Protein AF-A0A1I3S7Q1-F1 (afdb_monomer_lite)

Radius of gyration: 28.06 Å; chains: 1; bounding box: 54×26×69 Å

pLDDT: mean 87.51, std 10.37, range [52.31, 98.31]

Foldseek 3Di:
DAEEEDEDADLVCCLVCVVVVVVVVCVVCVVVVVVVVDDQQAYEYEYEYQADDDPVSVVSQVVVQVPSPRYHYQGYYNQDDPVSVVVSCVVPDPPPDDDDPPPPPPLVVQLVVCCVQQVVLSVVVPDPVHDPVNSVVSSPDD

Secondary structure (DSSP, 8-state):
-EEEEEEESSHHHHHHHHHHHHHHHHHHHHHHHHHTT--GGGEEEEEEESSPP-HHHHHHHHHHHH--SSSEEEEEES--SHHHHHHHHGGGS--S---------HHHHHHHHHHTT-GGGTTTTT-TTS-HHHHHHHHH--

Structure (mmCIF, N/CA/C/O backbone):
data_AF-A0A1I3S7Q1-F1
#
_entry.id   AF-A0A1I3S7Q1-F1
#
loop_
_atom_site.group_PDB
_atom_site.id
_atom_site.type_symbol
_atom_site.label_atom_id
_atom_site.label_alt_id
_atom_site.label_comp_id
_atom_site.label_asym_id
_atom_site.label_entity_id
_atom_site.label_seq_id
_atom_site.pdbx_PDB_ins_code
_atom_site.Cartn_x
_atom_site.Cartn_y
_atom_site.Cartn_z
_atom_site.occupancy
_atom_site.B_iso_or_equiv
_atom_site.auth_seq_id
_atom_site.auth_comp_id
_atom_site.auth_asym_id
_atom_site.auth_atom_id
_atom_site.pdbx_PDB_model_num
ATOM 1 N N . MET A 1 1 ? 9.386 -7.456 -4.409 1.00 66.19 1 MET A N 1
ATOM 2 C CA . MET A 1 1 ? 8.637 -6.460 -3.618 1.00 66.19 1 MET A CA 1
ATOM 3 C C . MET A 1 1 ? 8.206 -7.139 -2.335 1.00 66.19 1 MET A C 1
ATOM 5 O O . MET A 1 1 ? 7.707 -8.256 -2.418 1.00 66.19 1 MET A O 1
ATOM 9 N N . LEU A 1 2 ? 8.464 -6.523 -1.185 1.00 80.19 2 LEU A N 1
ATOM 10 C CA . LEU A 1 2 ? 8.113 -7.060 0.128 1.00 80.19 2 LEU A CA 1
ATOM 11 C C . LEU A 1 2 ? 7.027 -6.177 0.750 1.00 80.19 2 LEU A C 1
ATOM 13 O O . LEU A 1 2 ? 7.067 -4.956 0.604 1.00 80.19 2 LEU A O 1
ATOM 17 N N . GLY A 1 3 ? 6.076 -6.774 1.458 1.00 87.62 3 GLY A N 1
ATOM 18 C CA . GLY A 1 3 ? 5.077 -6.006 2.181 1.00 87.62 3 GLY A CA 1
ATOM 19 C C . GLY A 1 3 ? 4.287 -6.834 3.178 1.00 87.62 3 GLY A C 1
ATOM 20 O O . GLY A 1 3 ? 4.405 -8.060 3.225 1.00 87.62 3 GLY A O 1
ATOM 21 N N . PHE A 1 4 ? 3.488 -6.135 3.972 1.00 91.38 4 PHE A N 1
ATOM 22 C CA . PHE A 1 4 ? 2.599 -6.701 4.977 1.00 91.38 4 PHE A CA 1
ATOM 23 C C . PHE A 1 4 ? 1.189 -6.167 4.750 1.00 91.38 4 PHE A C 1
ATOM 25 O O . PHE A 1 4 ? 1.025 -5.002 4.399 1.00 91.38 4 PHE A O 1
ATOM 32 N N . GLY A 1 5 ? 0.184 -7.014 4.954 1.00 93.69 5 GLY A N 1
ATOM 33 C CA . GLY A 1 5 ? -1.222 -6.632 4.891 1.00 93.69 5 GLY A CA 1
ATOM 34 C C . GLY A 1 5 ? -1.900 -6.847 6.234 1.00 93.69 5 GLY A C 1
ATOM 35 O O . GLY A 1 5 ? -1.682 -7.874 6.879 1.00 93.69 5 GLY A O 1
ATOM 36 N N . TYR A 1 6 ? -2.724 -5.887 6.635 1.00 95.88 6 TYR A N 1
ATOM 37 C CA . TYR A 1 6 ? -3.506 -5.926 7.861 1.00 95.88 6 TYR A CA 1
ATOM 38 C C . TYR A 1 6 ? -4.956 -5.611 7.544 1.00 95.88 6 TYR A C 1
ATOM 40 O O . TYR A 1 6 ? -5.249 -4.653 6.829 1.00 95.88 6 TYR A O 1
ATOM 48 N N . ILE A 1 7 ? -5.840 -6.422 8.109 1.00 96.31 7 ILE A N 1
ATOM 49 C CA . ILE A 1 7 ? -7.280 -6.233 8.027 1.00 96.31 7 ILE A CA 1
ATOM 50 C C . ILE A 1 7 ? -7.736 -5.738 9.394 1.00 96.31 7 ILE A C 1
ATOM 52 O O . ILE A 1 7 ? -7.411 -6.353 10.411 1.00 96.31 7 ILE A O 1
ATOM 56 N N . PHE A 1 8 ? -8.451 -4.622 9.404 1.00 97.62 8 PHE A N 1
ATOM 57 C CA . PHE A 1 8 ? -9.081 -4.052 10.585 1.00 97.62 8 PHE A CA 1
ATOM 58 C C . PHE A 1 8 ? -10.591 -4.244 10.500 1.00 97.62 8 PHE A C 1
ATOM 60 O O . PHE A 1 8 ? -11.165 -4.221 9.408 1.00 97.62 8 PHE A O 1
ATOM 67 N N . ASP A 1 9 ? -11.218 -4.409 11.661 1.00 96.12 9 ASP A N 1
ATOM 68 C CA . ASP A 1 9 ? -12.664 -4.612 11.761 1.00 96.12 9 ASP A CA 1
ATOM 69 C C . ASP A 1 9 ? -13.435 -3.367 11.295 1.00 96.12 9 ASP A C 1
ATOM 71 O O . ASP A 1 9 ? -14.450 -3.473 10.605 1.00 96.12 9 ASP A O 1
ATOM 75 N N . ASP A 1 10 ? -12.918 -2.180 11.621 1.00 97.44 10 ASP A N 1
ATOM 76 C CA . ASP A 1 10 ? -13.556 -0.900 11.341 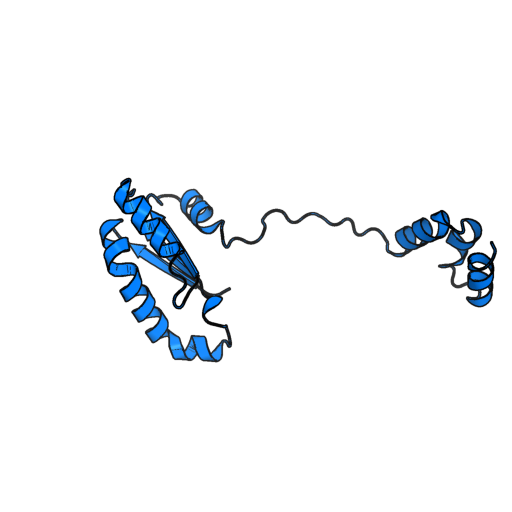1.00 97.44 10 ASP A CA 1
ATOM 77 C C . ASP A 1 10 ? -12.529 0.245 11.146 1.00 97.44 10 ASP A C 1
ATOM 79 O O . ASP A 1 10 ? -11.356 0.106 11.528 1.00 97.44 10 ASP A O 1
ATOM 83 N N . PRO A 1 11 ? -12.949 1.384 10.556 1.00 98.19 11 PRO A N 1
ATOM 84 C CA . PRO A 1 11 ? -12.067 2.518 10.289 1.00 98.19 11 PRO A CA 1
ATOM 85 C C . PRO A 1 11 ? -11.451 3.133 11.549 1.00 98.19 11 PRO A C 1
ATOM 87 O O . PRO A 1 11 ? -10.292 3.547 11.516 1.00 98.19 11 PRO A O 1
ATOM 90 N N . GLN A 1 12 ? -12.192 3.184 12.659 1.00 98.25 12 GLN A N 1
ATOM 91 C CA . GLN A 1 12 ? -11.711 3.775 13.907 1.00 98.25 12 GLN A CA 1
ATOM 92 C C . GLN A 1 12 ? -10.558 2.944 14.470 1.00 98.25 12 GLN A C 1
ATOM 94 O O . GLN A 1 12 ? -9.492 3.478 14.779 1.00 98.25 12 GLN A O 1
ATOM 99 N N . THR A 1 13 ? -10.730 1.622 14.515 1.00 98.06 13 THR A N 1
ATOM 100 C CA . THR A 1 13 ? -9.676 0.703 14.952 1.00 98.06 13 THR A CA 1
ATOM 101 C C . THR A 1 13 ? -8.439 0.797 14.051 1.00 98.06 13 THR A C 1
ATOM 103 O O . THR A 1 13 ? -7.315 0.759 14.559 1.00 98.06 13 THR A O 1
ATOM 106 N N . LEU A 1 14 ? -8.608 0.959 12.732 1.00 98.31 14 LEU A N 1
ATOM 107 C CA . LEU A 1 14 ? -7.493 1.188 11.804 1.00 98.31 14 LEU A CA 1
ATOM 108 C C . LEU A 1 14 ? -6.720 2.459 12.173 1.00 98.31 14 LEU A C 1
ATOM 110 O O . LEU A 1 14 ? -5.507 2.394 12.385 1.00 98.31 14 LEU A O 1
ATOM 114 N N . ILE A 1 15 ? -7.417 3.593 12.291 1.00 98.25 15 ILE A N 1
ATOM 115 C CA . ILE A 1 15 ? -6.827 4.904 12.605 1.00 98.25 15 ILE A CA 1
ATOM 116 C C . ILE A 1 15 ? -6.044 4.855 13.921 1.00 98.25 15 ILE A C 1
ATOM 118 O O . ILE A 1 15 ? -4.928 5.367 13.995 1.00 98.25 15 ILE A O 1
ATOM 122 N N . GLU A 1 16 ? -6.591 4.201 14.945 1.00 98.12 16 GLU A N 1
ATOM 123 C CA . GLU A 1 16 ? -5.972 4.140 16.270 1.00 98.12 16 GLU A CA 1
ATOM 124 C C . GLU A 1 16 ? -4.784 3.174 16.350 1.00 98.12 16 GLU A C 1
ATOM 126 O O . GLU A 1 16 ? -3.869 3.381 17.151 1.00 98.12 16 GLU A O 1
ATOM 131 N N . ARG A 1 17 ? -4.788 2.087 15.565 1.00 97.94 17 ARG A N 1
ATOM 132 C CA . ARG A 1 17 ? -3.885 0.947 15.808 1.00 97.94 17 ARG A CA 1
ATOM 133 C C . ARG A 1 17 ? -2.860 0.676 14.720 1.00 97.94 17 ARG A C 1
ATOM 135 O O . ARG A 1 17 ? -1.934 -0.099 14.979 1.00 97.94 17 ARG A O 1
ATOM 142 N N . TRP A 1 18 ? -2.962 1.295 13.543 1.00 97.81 18 TRP A N 1
ATOM 143 C CA . TRP A 1 18 ? -2.066 0.991 12.419 1.00 97.81 18 TRP A CA 1
ATOM 144 C C . TRP A 1 18 ? -0.577 1.121 12.786 1.00 97.81 18 TRP A C 1
ATOM 146 O O . TRP A 1 18 ? 0.212 0.238 12.449 1.00 97.81 18 TRP A O 1
ATOM 156 N N . GLN A 1 19 ? -0.193 2.151 13.551 1.00 96.94 19 GLN A N 1
ATOM 157 C CA . GLN A 1 19 ? 1.204 2.392 13.944 1.00 96.94 19 GLN A CA 1
ATOM 158 C C . GLN A 1 19 ? 1.760 1.280 14.828 1.00 96.94 19 GLN A C 1
ATOM 160 O O . GLN A 1 19 ? 2.862 0.774 14.603 1.00 96.94 19 GLN A O 1
ATOM 165 N N . ALA A 1 20 ? 0.996 0.896 15.852 1.00 96.69 20 ALA A N 1
ATOM 166 C CA . ALA A 1 20 ? 1.396 -0.154 16.779 1.00 96.69 20 ALA A CA 1
ATOM 167 C C . ALA A 1 20 ? 1.508 -1.502 16.053 1.00 96.69 20 ALA A C 1
ATOM 169 O O . ALA A 1 20 ? 2.465 -2.250 16.270 1.00 96.69 20 ALA A O 1
ATOM 170 N N . GLN A 1 21 ? 0.570 -1.776 15.145 1.00 96.44 21 GLN A N 1
ATOM 171 C CA . GLN A 1 21 ? 0.540 -2.998 14.353 1.00 96.44 21 GLN A CA 1
ATOM 172 C C . GLN A 1 21 ? 1.725 -3.087 13.373 1.00 96.44 21 GLN A C 1
ATOM 174 O O . GLN A 1 21 ? 2.381 -4.131 13.273 1.00 96.44 21 GLN A O 1
ATOM 179 N N . GLU A 1 22 ? 2.049 -1.984 12.693 1.00 95.25 22 GLU A N 1
ATOM 180 C CA . GLU A 1 22 ? 3.228 -1.875 11.830 1.00 95.25 22 GLU A CA 1
ATOM 181 C C . GLU A 1 22 ? 4.514 -2.093 12.638 1.00 95.25 22 GLU A C 1
ATOM 183 O O . GLU A 1 22 ? 5.347 -2.932 12.287 1.00 95.25 22 GLU A O 1
ATOM 188 N N . ALA A 1 23 ? 4.659 -1.384 13.762 1.00 93.94 23 ALA A N 1
ATOM 189 C CA . ALA A 1 23 ? 5.823 -1.477 14.636 1.00 93.94 23 ALA A CA 1
ATOM 190 C C . ALA A 1 23 ? 6.079 -2.908 15.117 1.00 93.94 23 ALA A C 1
ATOM 192 O O . ALA A 1 23 ? 7.206 -3.403 15.032 1.00 93.94 23 ALA A O 1
ATOM 193 N N . ALA A 1 24 ? 5.034 -3.578 15.606 1.00 94.50 24 ALA A N 1
ATOM 194 C CA . ALA A 1 24 ? 5.122 -4.944 16.100 1.00 94.50 24 ALA A CA 1
ATOM 195 C C . ALA A 1 24 ? 5.612 -5.908 15.010 1.00 94.50 24 ALA A C 1
ATOM 197 O O . ALA A 1 24 ? 6.469 -6.758 15.262 1.00 94.50 24 ALA A O 1
ATOM 198 N N . THR A 1 25 ? 5.119 -5.744 13.784 1.00 92.38 25 THR A N 1
ATOM 199 C CA . THR A 1 25 ? 5.472 -6.616 12.661 1.00 92.38 25 THR A CA 1
ATOM 200 C C . THR A 1 25 ? 6.891 -6.371 12.169 1.00 92.38 25 THR A C 1
ATOM 202 O O . THR A 1 25 ? 7.654 -7.325 12.006 1.00 92.38 25 THR A O 1
ATOM 205 N N . LEU A 1 26 ? 7.291 -5.109 12.003 1.00 90.44 26 LEU A N 1
ATOM 206 C CA . LEU A 1 26 ? 8.659 -4.771 11.611 1.00 90.44 26 LEU A CA 1
ATOM 207 C C . LEU A 1 26 ? 9.675 -5.284 12.634 1.00 90.44 26 LEU A C 1
ATOM 209 O O . LEU A 1 26 ? 10.679 -5.879 12.249 1.00 90.44 26 LEU A O 1
ATOM 213 N N . ASN A 1 27 ? 9.381 -5.140 13.929 1.00 92.00 27 ASN A N 1
ATOM 214 C CA . ASN A 1 27 ? 10.230 -5.670 14.994 1.00 92.00 27 ASN A CA 1
ATOM 215 C C . ASN A 1 27 ? 10.310 -7.200 14.951 1.00 92.00 27 ASN A C 1
ATOM 217 O O . ASN A 1 27 ? 11.400 -7.765 15.040 1.00 92.00 27 ASN A O 1
ATOM 221 N N . ARG A 1 28 ? 9.173 -7.878 14.752 1.00 91.88 28 ARG A N 1
ATOM 222 C CA . ARG A 1 28 ? 9.111 -9.342 14.644 1.00 91.88 28 ARG A CA 1
ATOM 223 C C . ARG A 1 28 ? 9.963 -9.885 13.495 1.00 91.88 28 ARG A C 1
ATOM 225 O O . ARG A 1 28 ? 10.540 -10.962 13.630 1.00 91.88 28 ARG A O 1
ATOM 232 N N . PHE A 1 29 ? 10.043 -9.164 12.378 1.00 89.25 29 PHE A N 1
ATOM 233 C CA . PHE A 1 29 ? 10.779 -9.596 11.186 1.00 89.25 29 PHE A CA 1
ATOM 234 C C . PHE A 1 29 ? 12.121 -8.875 10.981 1.00 89.25 29 PHE A C 1
ATOM 236 O O . PHE A 1 29 ? 12.772 -9.086 9.960 1.00 89.25 29 PHE A O 1
ATOM 243 N N . ALA A 1 30 ? 12.588 -8.090 11.956 1.00 87.06 30 ALA A N 1
ATOM 244 C CA . ALA A 1 30 ? 13.754 -7.216 11.818 1.00 87.06 30 ALA A CA 1
ATOM 245 C C . ALA A 1 30 ? 15.059 -7.935 11.428 1.00 87.06 30 ALA A C 1
ATOM 247 O O . ALA A 1 30 ? 15.907 -7.350 10.756 1.00 87.06 30 ALA A O 1
ATOM 248 N N . SER A 1 31 ? 15.268 -9.188 11.848 1.00 84.88 31 SER A N 1
ATOM 249 C CA . SER A 1 31 ? 16.430 -9.980 11.408 1.00 84.88 31 SER A CA 1
ATOM 250 C C . SER A 1 31 ? 16.361 -10.289 9.912 1.00 84.88 31 SER A C 1
ATOM 252 O O . SER A 1 31 ? 17.279 -9.948 9.174 1.00 84.88 31 SER A O 1
ATOM 254 N N . ARG A 1 32 ? 15.226 -10.826 9.454 1.00 83.50 32 ARG A N 1
ATOM 255 C CA . ARG A 1 32 ? 14.990 -11.188 8.048 1.00 83.50 32 ARG A CA 1
ATOM 256 C C . ARG A 1 32 ? 15.010 -9.975 7.122 1.00 83.50 32 ARG A C 1
ATOM 258 O O . ARG A 1 32 ? 15.542 -10.055 6.023 1.00 83.50 32 ARG A O 1
ATOM 265 N N . LEU A 1 33 ? 14.467 -8.844 7.576 1.00 81.31 33 LEU A N 1
ATOM 266 C CA . LEU A 1 33 ? 14.498 -7.590 6.819 1.00 81.31 33 LEU A CA 1
ATOM 267 C C . LEU A 1 33 ? 15.932 -7.080 6.611 1.00 81.31 33 LEU A C 1
ATOM 269 O O . LEU A 1 33 ? 16.253 -6.604 5.527 1.00 81.31 33 LEU A O 1
ATOM 273 N N . ARG A 1 34 ? 16.808 -7.218 7.618 1.00 78.81 34 ARG A N 1
ATOM 274 C CA . ARG A 1 34 ? 18.228 -6.842 7.501 1.00 78.81 34 ARG A CA 1
ATOM 275 C C . ARG A 1 34 ? 18.997 -7.760 6.553 1.00 78.81 34 ARG A C 1
ATOM 277 O O . ARG A 1 34 ? 19.811 -7.275 5.777 1.00 78.81 34 ARG A O 1
ATOM 284 N N . GLU A 1 35 ? 18.726 -9.062 6.598 1.00 77.62 35 GLU A N 1
ATOM 285 C CA . GLU A 1 35 ? 19.348 -10.052 5.706 1.00 77.62 35 GLU A CA 1
ATOM 286 C C . GLU A 1 35 ? 18.947 -9.853 4.240 1.00 77.62 35 GLU A C 1
ATOM 288 O O . GLU A 1 35 ? 19.768 -10.043 3.347 1.00 77.62 35 GLU A O 1
ATOM 293 N N . ALA A 1 36 ? 17.711 -9.415 3.987 1.00 70.81 36 ALA A N 1
ATOM 294 C CA . ALA A 1 36 ? 17.210 -9.154 2.641 1.00 70.81 36 ALA A CA 1
ATOM 295 C C . ALA A 1 36 ? 17.889 -7.955 1.942 1.00 70.81 36 ALA A C 1
ATOM 297 O O . ALA A 1 36 ? 17.628 -7.727 0.763 1.00 70.81 36 ALA A O 1
ATOM 298 N N . ASN A 1 37 ? 18.742 -7.190 2.647 1.00 63.56 37 ASN A N 1
ATOM 299 C CA . ASN A 1 37 ? 19.394 -5.951 2.191 1.00 63.56 37 ASN A CA 1
ATOM 300 C C . ASN A 1 37 ? 18.429 -4.943 1.533 1.00 63.56 37 ASN A C 1
ATOM 302 O O . ASN A 1 37 ? 18.833 -4.064 0.767 1.00 63.56 37 ASN A O 1
ATOM 306 N N . ASP A 1 38 ? 17.136 -5.079 1.818 1.00 59.78 38 ASP A N 1
ATOM 307 C CA . ASP A 1 38 ? 16.112 -4.230 1.252 1.00 59.78 38 ASP A CA 1
ATOM 308 C C . ASP A 1 38 ? 16.085 -2.961 2.093 1.00 59.78 38 ASP A C 1
ATOM 310 O O . ASP A 1 38 ? 15.913 -2.994 3.317 1.00 59.78 38 ASP A O 1
ATOM 314 N N . LYS A 1 39 ? 16.310 -1.813 1.453 1.00 64.38 39 LYS A N 1
ATOM 315 C CA . LYS A 1 39 ? 16.190 -0.540 2.156 1.00 64.38 39 LYS A CA 1
ATOM 316 C C . LYS A 1 39 ? 14.750 -0.462 2.666 1.00 64.38 39 LYS A C 1
ATOM 318 O O . LYS A 1 39 ? 13.831 -0.573 1.866 1.00 64.38 39 LYS A O 1
ATOM 323 N N . ALA A 1 40 ? 14.544 -0.282 3.970 1.00 60.91 40 ALA A N 1
ATOM 324 C CA . ALA A 1 40 ? 13.221 -0.377 4.606 1.00 60.91 40 ALA A CA 1
ATOM 325 C C . ALA A 1 40 ? 12.114 0.464 3.924 1.00 60.91 40 ALA A C 1
ATOM 327 O O . ALA A 1 40 ? 10.951 0.074 3.932 1.00 60.91 40 ALA A O 1
ATOM 328 N N . TRP A 1 41 ? 12.479 1.550 3.233 1.00 60.94 41 TRP A N 1
ATOM 329 C CA . TRP A 1 41 ? 11.568 2.367 2.420 1.00 60.94 41 TRP A CA 1
ATOM 330 C C . TRP A 1 41 ? 10.998 1.677 1.160 1.00 60.94 41 TRP A C 1
ATOM 332 O O . TRP A 1 41 ? 10.111 2.237 0.515 1.00 60.94 41 TRP A O 1
ATOM 342 N N . ASN A 1 42 ? 11.488 0.491 0.793 1.00 77.69 42 ASN A N 1
ATOM 343 C CA . ASN A 1 42 ? 10.939 -0.364 -0.268 1.00 77.69 42 ASN A CA 1
ATOM 344 C C . ASN A 1 42 ? 9.810 -1.281 0.218 1.00 77.69 42 ASN A C 1
ATOM 346 O O . ASN A 1 42 ? 9.177 -1.956 -0.595 1.00 77.69 42 ASN A O 1
ATOM 350 N N . ILE A 1 43 ? 9.588 -1.348 1.531 1.00 88.25 43 ILE A N 1
ATOM 351 C CA . ILE A 1 43 ? 8.558 -2.192 2.127 1.00 88.25 43 ILE A CA 1
ATOM 352 C C . ILE A 1 43 ? 7.231 -1.438 2.079 1.00 88.25 43 ILE A C 1
ATOM 354 O O . ILE A 1 43 ? 7.189 -0.243 2.379 1.00 88.25 43 ILE A O 1
ATOM 358 N N . TYR A 1 44 ? 6.159 -2.146 1.727 1.00 91.06 44 TYR A N 1
ATOM 359 C CA . TYR A 1 44 ? 4.795 -1.625 1.790 1.00 91.06 44 TYR A CA 1
ATOM 360 C C . TYR A 1 44 ? 4.026 -2.200 2.980 1.00 91.06 44 TYR A C 1
ATOM 362 O O . TYR A 1 44 ? 4.029 -3.412 3.196 1.00 91.06 44 TYR A O 1
ATOM 370 N N . SER A 1 45 ? 3.327 -1.342 3.714 1.00 94.25 45 SER A N 1
ATOM 371 C CA . SER A 1 45 ? 2.314 -1.732 4.693 1.00 94.25 45 SER A CA 1
ATOM 372 C C . SER A 1 45 ? 0.933 -1.373 4.154 1.00 94.25 45 SER A C 1
ATOM 374 O O . SER A 1 45 ? 0.641 -0.207 3.900 1.00 94.25 45 SER A O 1
ATOM 376 N N . LEU A 1 46 ? 0.095 -2.386 3.963 1.00 95.56 46 LEU A N 1
ATOM 377 C CA . LEU A 1 46 ? -1.293 -2.255 3.543 1.00 95.56 46 LEU A CA 1
ATOM 378 C C . LEU A 1 46 ? -2.202 -2.368 4.768 1.00 95.56 46 LEU A C 1
ATOM 380 O O . LEU A 1 46 ? -2.183 -3.388 5.456 1.00 95.56 46 LEU A O 1
ATOM 384 N N . PHE A 1 47 ? -3.028 -1.357 5.003 1.00 97.50 47 PHE A N 1
ATOM 385 C CA . PHE A 1 47 ? -4.039 -1.335 6.055 1.00 97.50 47 PHE A CA 1
ATOM 386 C C . PHE A 1 47 ? -5.418 -1.245 5.401 1.00 97.50 47 PHE A C 1
ATOM 388 O O . PHE A 1 47 ? -5.735 -0.237 4.774 1.00 97.50 47 PHE A O 1
ATOM 395 N N . ILE A 1 48 ? -6.229 -2.296 5.511 1.00 97.06 48 ILE A N 1
ATOM 396 C CA . ILE A 1 48 ? -7.560 -2.334 4.896 1.00 97.06 48 ILE A CA 1
ATOM 397 C C . ILE A 1 48 ? -8.658 -2.601 5.913 1.00 97.06 48 ILE A C 1
ATOM 399 O O . ILE A 1 48 ? -8.450 -3.337 6.876 1.00 97.06 48 ILE A O 1
ATOM 403 N N . CYS A 1 49 ? -9.836 -2.028 5.689 1.00 97.31 49 CYS A N 1
ATOM 404 C CA . CYS A 1 49 ? -11.034 -2.340 6.458 1.00 97.31 49 CYS A CA 1
ATOM 405 C C . CYS A 1 49 ? -12.264 -2.468 5.544 1.00 97.31 49 CYS A C 1
ATOM 407 O O . CYS A 1 49 ? -12.388 -1.759 4.543 1.00 97.31 49 CYS A O 1
ATOM 409 N N . ALA A 1 50 ? -13.172 -3.395 5.860 1.00 96.94 50 ALA A N 1
ATOM 410 C CA . ALA A 1 50 ? -14.355 -3.637 5.027 1.00 96.94 50 ALA A CA 1
ATOM 411 C C . ALA A 1 50 ? -15.439 -2.570 5.230 1.00 96.94 50 ALA A C 1
ATOM 413 O O . ALA A 1 50 ? -16.128 -2.191 4.286 1.00 96.94 50 ALA A O 1
ATOM 414 N N . ALA A 1 51 ? -15.581 -2.065 6.456 1.00 97.50 51 ALA A N 1
ATOM 415 C CA . ALA A 1 51 ? -16.538 -1.013 6.765 1.00 97.50 51 ALA A CA 1
ATOM 416 C C . ALA A 1 51 ? -16.131 0.322 6.104 1.00 97.50 51 ALA A C 1
ATOM 418 O O . ALA A 1 51 ? -14.942 0.645 6.054 1.00 97.50 51 ALA A O 1
ATOM 419 N N . PRO A 1 52 ? -17.087 1.106 5.577 1.00 97.19 52 PRO A N 1
ATOM 420 C CA . PRO A 1 52 ? -16.789 2.406 4.990 1.00 97.19 52 PRO A CA 1
ATOM 421 C C . PRO A 1 52 ? -16.406 3.415 6.076 1.00 97.19 52 PRO A C 1
ATOM 423 O O . PRO A 1 52 ? -16.958 3.398 7.175 1.00 97.19 52 PRO A O 1
ATOM 426 N N . ALA A 1 53 ? -15.479 4.309 5.743 1.00 97.25 53 ALA A N 1
ATOM 427 C CA . ALA A 1 53 ? -15.113 5.441 6.584 1.00 97.25 53 ALA A CA 1
ATOM 428 C C . ALA A 1 53 ? -16.056 6.625 6.333 1.00 97.25 53 ALA A C 1
ATOM 430 O O . ALA A 1 53 ? -16.439 6.884 5.189 1.00 97.25 53 ALA A O 1
ATOM 431 N N . ASP A 1 54 ? -16.391 7.374 7.382 1.00 98.06 54 ASP A N 1
ATOM 432 C CA . ASP A 1 54 ? -17.028 8.683 7.222 1.00 98.06 54 ASP A CA 1
ATOM 433 C C . ASP A 1 54 ? -16.041 9.735 6.667 1.00 98.06 54 ASP A C 1
ATOM 435 O O . ASP A 1 54 ? -14.889 9.438 6.331 1.00 98.06 54 ASP A O 1
ATOM 439 N N . GLU A 1 55 ? -16.488 10.983 6.512 1.00 97.25 55 GLU A N 1
ATOM 440 C CA . GLU A 1 55 ? -15.665 12.045 5.923 1.00 97.25 55 GLU A CA 1
ATOM 441 C C . GLU A 1 55 ? -14.430 12.389 6.773 1.00 97.25 55 GLU A C 1
ATOM 443 O O . GLU A 1 55 ? -13.348 12.645 6.233 1.00 97.25 55 GLU A O 1
ATOM 448 N N . GLU A 1 56 ? -14.571 12.390 8.098 1.00 97.62 56 GLU A N 1
ATOM 449 C CA . GLU A 1 56 ? -13.480 12.697 9.018 1.00 97.62 56 GLU A CA 1
ATOM 450 C C . GLU A 1 56 ? -12.465 11.558 9.044 1.00 97.62 56 GLU A C 1
ATOM 452 O O . GLU A 1 56 ? -11.271 11.78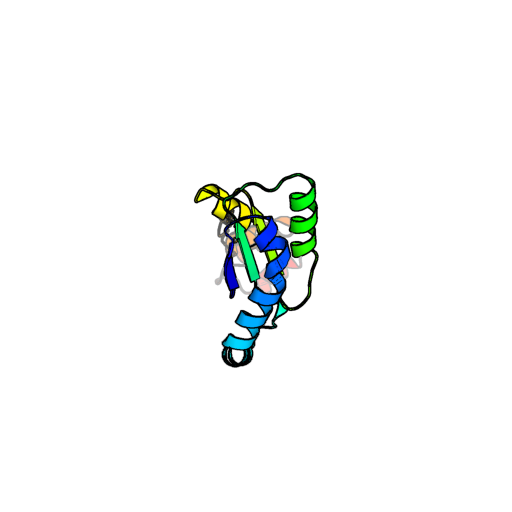2 8.822 1.00 97.62 56 GLU A O 1
ATOM 457 N N . GLN A 1 57 ? -12.951 10.331 9.199 1.00 98.12 57 GLN A N 1
ATOM 458 C CA . GLN A 1 57 ? -12.150 9.117 9.140 1.00 98.12 57 GLN A CA 1
ATOM 459 C C . GLN A 1 57 ? -11.418 9.005 7.801 1.00 98.12 57 GLN A C 1
ATOM 461 O O . GLN A 1 57 ? -10.228 8.709 7.776 1.00 98.12 57 GLN A O 1
ATOM 466 N N . SER A 1 58 ? -12.073 9.332 6.684 1.00 96.69 58 SER A N 1
ATOM 467 C CA . SER A 1 58 ? -11.445 9.336 5.357 1.00 96.69 58 SER A CA 1
ATOM 468 C C . SER A 1 58 ? -10.286 10.332 5.255 1.00 96.69 58 SER A C 1
ATOM 470 O O . SER A 1 58 ? -9.290 10.052 4.586 1.00 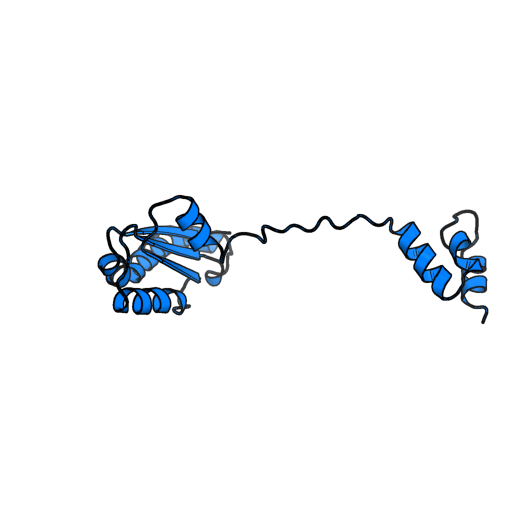96.69 58 SER A O 1
ATOM 472 N N . ARG A 1 59 ? -10.380 11.502 5.908 1.00 96.75 59 ARG A N 1
ATOM 473 C CA . ARG A 1 59 ? -9.253 12.449 5.981 1.00 96.75 59 ARG A CA 1
ATOM 474 C C . ARG A 1 59 ? -8.098 11.876 6.798 1.00 96.75 59 ARG A C 1
ATOM 476 O O . ARG A 1 59 ? -6.961 11.965 6.348 1.00 96.75 59 ARG A O 1
ATOM 483 N N . LEU A 1 60 ? -8.387 11.278 7.952 1.00 97.81 60 LEU A N 1
ATOM 484 C CA . LEU A 1 60 ? -7.370 10.674 8.819 1.00 97.81 60 LEU A CA 1
ATOM 485 C C . LEU A 1 60 ? -6.678 9.485 8.144 1.00 97.81 60 LEU A C 1
ATOM 487 O O . LEU A 1 60 ? -5.458 9.382 8.189 1.00 97.81 60 LEU A O 1
ATOM 491 N N . ILE A 1 61 ? -7.432 8.636 7.446 1.00 96.75 61 ILE A N 1
ATOM 492 C CA . ILE A 1 61 ? -6.898 7.510 6.672 1.00 96.75 61 ILE A CA 1
ATOM 493 C C . ILE A 1 61 ? -5.938 8.000 5.583 1.00 96.75 61 ILE A C 1
ATOM 495 O O . ILE A 1 61 ? -4.854 7.441 5.444 1.00 96.75 61 ILE A O 1
ATOM 499 N N . ARG A 1 62 ? -6.263 9.085 4.866 1.00 94.00 62 ARG A N 1
ATOM 500 C CA . ARG A 1 62 ? -5.337 9.678 3.881 1.00 94.00 62 ARG A CA 1
ATOM 501 C C . ARG A 1 62 ? -4.027 10.161 4.510 1.00 94.00 62 ARG A C 1
ATOM 503 O O . ARG A 1 62 ? -2.968 9.958 3.928 1.00 94.00 62 ARG A O 1
ATOM 510 N N . GLN A 1 63 ? -4.073 10.726 5.717 1.00 96.56 63 GLN A N 1
ATOM 511 C CA . GLN A 1 63 ? -2.860 11.148 6.432 1.00 96.56 63 GLN A CA 1
ATOM 512 C C . GLN A 1 63 ? -1.942 9.972 6.802 1.00 96.56 63 GLN A C 1
ATOM 514 O O . GLN A 1 63 ? -0.738 10.163 6.970 1.00 96.56 63 GLN A O 1
ATOM 519 N N . ILE A 1 64 ? -2.473 8.746 6.907 1.00 96.56 64 ILE A N 1
ATOM 520 C CA . ILE A 1 64 ? -1.651 7.546 7.122 1.00 96.56 64 ILE A CA 1
ATOM 521 C C . ILE A 1 64 ? -0.704 7.340 5.939 1.00 96.56 64 ILE A C 1
ATOM 523 O O . ILE A 1 64 ? 0.467 7.041 6.154 1.00 96.56 64 ILE A O 1
ATOM 527 N N . GLU A 1 65 ? -1.172 7.530 4.704 1.00 93.19 65 GLU A N 1
ATOM 528 C CA . GLU A 1 65 ? -0.328 7.389 3.509 1.00 93.19 65 GLU A CA 1
ATOM 529 C C . GLU A 1 65 ? 0.751 8.477 3.417 1.00 93.19 65 GLU A C 1
ATOM 531 O O . GLU A 1 65 ? 1.852 8.226 2.925 1.00 93.19 65 GLU A O 1
ATOM 536 N N . GLU A 1 66 ? 0.470 9.666 3.954 1.00 92.12 66 GLU A N 1
ATOM 537 C CA . GLU A 1 66 ? 1.419 10.783 4.035 1.00 92.12 66 GLU A CA 1
ATOM 538 C C . GLU A 1 66 ? 2.505 10.563 5.102 1.00 92.12 66 GLU A C 1
ATOM 540 O O . GLU A 1 66 ? 3.554 11.213 5.079 1.00 92.12 66 GLU A O 1
ATOM 545 N N . ASN A 1 67 ? 2.300 9.623 6.030 1.00 93.56 67 ASN A N 1
ATOM 546 C CA . ASN A 1 67 ? 3.324 9.247 6.990 1.00 93.56 67 ASN A CA 1
ATOM 547 C C . ASN A 1 67 ? 4.402 8.391 6.302 1.00 93.56 67 ASN A C 1
ATOM 549 O O . ASN A 1 67 ? 4.213 7.206 6.031 1.00 93.56 67 ASN A O 1
ATOM 553 N N . LEU A 1 68 ? 5.581 8.974 6.081 1.00 88.06 68 LEU A N 1
ATOM 554 C CA . LEU A 1 68 ? 6.710 8.309 5.416 1.00 88.06 68 LEU A CA 1
ATOM 555 C C . LEU A 1 68 ? 7.667 7.583 6.377 1.00 88.06 68 LEU A C 1
ATOM 557 O O . LEU A 1 68 ? 8.741 7.138 5.968 1.00 88.06 68 LEU A O 1
ATOM 561 N N . GLU A 1 69 ? 7.320 7.459 7.659 1.00 89.31 69 GLU A N 1
ATOM 562 C CA . GLU A 1 69 ? 8.178 6.771 8.620 1.00 89.31 69 GLU A CA 1
ATOM 563 C C . GLU A 1 69 ? 8.200 5.261 8.349 1.00 89.31 69 GLU A C 1
ATOM 565 O O . GLU A 1 69 ? 7.158 4.634 8.203 1.00 89.31 69 GLU A O 1
ATOM 570 N N . ARG A 1 70 ? 9.383 4.637 8.367 1.00 86.19 70 ARG A N 1
ATOM 571 C CA . ARG A 1 70 ? 9.601 3.173 8.289 1.00 86.19 70 ARG A CA 1
ATOM 572 C C . ARG A 1 70 ? 9.260 2.514 6.947 1.00 86.19 70 ARG A C 1
ATOM 574 O O . ARG A 1 70 ? 10.164 1.937 6.348 1.00 86.19 70 ARG A O 1
ATOM 581 N N . THR A 1 71 ? 8.006 2.566 6.500 1.00 90.44 71 THR A N 1
ATOM 582 C CA . THR A 1 71 ? 7.507 1.899 5.282 1.00 90.44 71 THR A CA 1
ATOM 583 C C . THR A 1 71 ? 6.625 2.823 4.449 1.00 90.44 71 THR A C 1
ATOM 585 O O . THR A 1 71 ? 6.112 3.828 4.948 1.00 90.44 71 THR A O 1
ATOM 588 N N . ARG A 1 72 ? 6.422 2.475 3.175 1.00 92.19 72 ARG A N 1
ATOM 589 C CA . ARG A 1 72 ? 5.376 3.082 2.343 1.00 92.19 72 ARG A CA 1
ATOM 590 C C . ARG A 1 72 ? 4.027 2.502 2.742 1.00 92.19 72 ARG A C 1
ATOM 592 O O . ARG A 1 72 ? 3.935 1.303 2.989 1.00 92.19 72 ARG A O 1
ATOM 599 N N . LYS A 1 73 ? 2.987 3.327 2.793 1.00 94.06 73 LYS A N 1
ATOM 600 C CA . LYS A 1 73 ? 1.686 2.920 3.332 1.00 94.06 73 LYS A CA 1
ATOM 601 C C . LYS A 1 73 ? 0.606 3.046 2.274 1.00 94.06 73 LYS A C 1
ATOM 603 O O . LYS A 1 73 ? 0.657 3.949 1.447 1.00 94.06 73 LYS A O 1
ATOM 608 N N . ILE A 1 74 ? -0.330 2.111 2.318 1.00 95.94 74 ILE A N 1
ATOM 609 C CA . ILE A 1 74 ? -1.591 2.149 1.581 1.00 95.94 74 ILE A CA 1
ATOM 610 C C . ILE A 1 74 ? -2.675 1.904 2.615 1.00 95.94 74 ILE A C 1
ATOM 612 O O . ILE A 1 74 ? -2.606 0.905 3.339 1.00 95.94 74 ILE A O 1
ATOM 616 N N . ALA A 1 75 ? -3.647 2.802 2.705 1.00 96.88 75 ALA A N 1
ATOM 617 C CA . ALA A 1 75 ? -4.724 2.702 3.674 1.00 96.88 75 ALA A CA 1
ATOM 618 C C . ALA A 1 75 ? -6.077 2.882 2.979 1.00 96.88 75 ALA A C 1
ATOM 620 O O . ALA A 1 75 ? -6.344 3.916 2.375 1.00 96.88 75 ALA A O 1
ATOM 621 N N . ALA A 1 76 ? -6.945 1.874 3.067 1.00 96.62 76 ALA A N 1
ATOM 622 C CA . ALA A 1 76 ? -8.246 1.901 2.406 1.00 96.62 76 ALA A CA 1
ATOM 623 C C . ALA A 1 76 ? -9.346 1.300 3.286 1.00 96.62 76 ALA A C 1
ATOM 625 O O . ALA A 1 76 ? -9.169 0.261 3.914 1.00 96.62 76 ALA A O 1
ATOM 626 N N . CYS A 1 77 ? -10.509 1.938 3.298 1.00 97.06 77 CYS A N 1
ATOM 627 C CA . CYS A 1 77 ? -11.706 1.437 3.965 1.00 97.06 77 CYS A CA 1
ATOM 628 C C . CYS A 1 77 ? -12.868 1.359 2.974 1.00 97.06 77 CYS A C 1
ATOM 630 O O . CYS A 1 77 ? -12.805 1.954 1.899 1.00 97.06 77 CYS A O 1
ATOM 632 N N . GLY A 1 78 ? -13.912 0.604 3.315 1.00 96.44 78 GLY A N 1
ATOM 633 C CA . GLY A 1 78 ? -14.962 0.244 2.360 1.00 96.44 78 GLY A CA 1
ATOM 634 C C . GLY A 1 78 ? -14.510 -0.809 1.343 1.00 96.44 78 GLY A C 1
ATOM 635 O O . GLY A 1 78 ? -14.993 -0.808 0.218 1.00 96.44 78 GLY A O 1
ATOM 636 N N . VAL A 1 79 ? -13.552 -1.668 1.709 1.00 96.19 79 VAL A N 1
ATOM 637 C CA . VAL A 1 79 ? -12.989 -2.701 0.826 1.00 96.19 79 VAL A CA 1
ATOM 638 C C . VAL A 1 79 ? -13.636 -4.053 1.139 1.00 96.19 79 VAL A C 1
ATOM 640 O O . VAL A 1 79 ? -13.190 -4.771 2.034 1.00 96.19 79 VAL A O 1
ATOM 643 N N . GLY A 1 80 ? -14.707 -4.396 0.424 1.00 94.19 80 GLY A N 1
ATOM 644 C CA . GLY A 1 80 ? -15.484 -5.628 0.615 1.00 94.19 80 GLY A CA 1
ATOM 645 C C . GLY A 1 80 ? -15.318 -6.672 -0.493 1.00 94.19 80 GLY A C 1
ATOM 646 O O . GLY A 1 80 ? -15.695 -7.830 -0.311 1.00 94.19 80 GLY A O 1
ATOM 647 N N . THR A 1 81 ? -14.755 -6.290 -1.637 1.00 95.31 81 THR A N 1
ATOM 648 C CA . THR A 1 81 ? -14.631 -7.133 -2.832 1.00 95.31 81 THR A CA 1
ATOM 649 C C . THR A 1 81 ? -13.190 -7.236 -3.325 1.00 95.31 81 THR A C 1
ATOM 651 O O . THR A 1 81 ? -12.322 -6.433 -2.986 1.00 95.31 81 THR A O 1
ATOM 654 N N . VAL A 1 82 ? -12.928 -8.236 -4.170 1.00 93.31 82 VAL A N 1
ATOM 655 C CA . VAL A 1 82 ? -11.609 -8.426 -4.794 1.00 93.31 82 VAL A CA 1
ATOM 656 C C . VAL A 1 82 ? -11.230 -7.232 -5.673 1.00 93.31 82 VAL A C 1
ATOM 658 O O . VAL A 1 82 ? -10.086 -6.787 -5.622 1.00 93.31 82 VAL A O 1
ATOM 661 N N . ASP A 1 83 ? -12.179 -6.676 -6.426 1.00 93.62 83 ASP A N 1
ATOM 662 C CA . ASP A 1 83 ? -11.934 -5.519 -7.293 1.00 93.62 83 ASP A CA 1
ATOM 663 C C . ASP A 1 83 ? -11.588 -4.262 -6.486 1.00 93.62 83 ASP A C 1
ATOM 665 O O . ASP A 1 83 ? -10.725 -3.482 -6.889 1.00 93.62 83 ASP A O 1
ATOM 669 N N . GLU A 1 84 ? -12.186 -4.085 -5.308 1.00 94.31 84 GLU A N 1
ATOM 670 C CA . GLU A 1 84 ? -11.845 -2.988 -4.398 1.00 94.31 84 GLU A CA 1
ATOM 671 C C . GLU A 1 84 ? -10.454 -3.179 -3.782 1.00 94.31 84 GLU A C 1
ATOM 673 O O . GLU A 1 84 ? -9.702 -2.213 -3.667 1.00 94.31 84 GLU A O 1
ATOM 678 N N . VAL A 1 85 ? -10.058 -4.419 -3.461 1.00 92.81 85 VAL A N 1
ATOM 679 C CA . VAL A 1 85 ? -8.681 -4.722 -3.030 1.00 92.81 85 VAL A CA 1
ATOM 680 C C . VAL A 1 85 ? -7.687 -4.407 -4.149 1.00 92.81 85 VAL A C 1
ATOM 682 O O . VAL A 1 85 ? -6.667 -3.765 -3.905 1.00 92.81 85 VAL A O 1
ATOM 685 N N . ILE A 1 86 ? -7.976 -4.826 -5.385 1.00 91.88 86 ILE A N 1
ATOM 686 C CA . ILE A 1 86 ? -7.138 -4.525 -6.555 1.00 91.88 86 ILE A CA 1
ATOM 687 C C . ILE A 1 86 ? -7.033 -3.011 -6.749 1.00 91.88 86 ILE A C 1
ATOM 689 O O . ILE A 1 86 ? -5.935 -2.498 -6.959 1.00 91.88 86 ILE A O 1
ATOM 693 N N . THR A 1 87 ? -8.156 -2.303 -6.627 1.00 91.62 87 THR A N 1
ATOM 694 C CA . THR A 1 87 ? -8.230 -0.843 -6.735 1.00 91.62 87 THR A CA 1
ATOM 695 C C . THR A 1 87 ? -7.366 -0.160 -5.675 1.00 91.62 87 THR A C 1
ATOM 697 O O . THR A 1 87 ? -6.554 0.699 -6.015 1.00 91.62 87 THR A O 1
ATOM 700 N N . ALA A 1 88 ? -7.461 -0.589 -4.412 1.00 92.06 88 ALA A N 1
ATOM 701 C CA . ALA A 1 88 ? -6.626 -0.085 -3.321 1.00 92.06 88 ALA A CA 1
ATOM 702 C C . ALA A 1 88 ? -5.125 -0.330 -3.570 1.00 92.06 88 ALA A C 1
ATOM 704 O O . ALA A 1 88 ? -4.286 0.472 -3.173 1.00 92.06 88 ALA A O 1
ATOM 705 N N . LEU A 1 89 ? -4.775 -1.417 -4.262 1.00 91.25 89 LEU A N 1
ATOM 706 C CA . LEU A 1 89 ? -3.395 -1.788 -4.577 1.00 91.25 89 LEU A CA 1
ATOM 707 C C . LEU A 1 89 ? -2.853 -1.184 -5.878 1.00 91.25 89 LEU A C 1
ATOM 709 O O . LEU A 1 89 ? -1.660 -1.339 -6.147 1.00 91.25 89 LEU A O 1
ATOM 713 N N . LEU A 1 90 ? -3.660 -0.462 -6.665 1.00 88.69 90 LEU A N 1
ATOM 714 C CA . LEU A 1 90 ? -3.207 0.189 -7.902 1.00 88.69 90 LEU A CA 1
ATOM 715 C C . LEU A 1 90 ? -1.898 0.987 -7.761 1.00 88.69 90 LEU A C 1
ATOM 717 O O . LEU A 1 90 ? -1.079 0.875 -8.674 1.00 88.69 90 LEU A O 1
ATOM 721 N N . PRO A 1 91 ? -1.625 1.714 -6.653 1.00 86.06 91 PRO A N 1
ATOM 722 C CA . PRO A 1 91 ? -0.367 2.447 -6.490 1.00 86.06 91 PRO A CA 1
ATOM 723 C C . PRO A 1 91 ? 0.899 1.578 -6.557 1.00 86.06 91 PRO A C 1
ATOM 725 O O . PRO A 1 91 ? 1.988 2.101 -6.791 1.00 86.06 91 PRO A O 1
ATOM 728 N N . ILE A 1 92 ? 0.776 0.265 -6.336 1.00 84.75 92 ILE A N 1
ATOM 729 C CA . ILE A 1 92 ? 1.904 -0.679 -6.297 1.00 84.75 92 ILE A CA 1
ATOM 730 C C . ILE A 1 92 ? 1.806 -1.802 -7.320 1.00 84.75 92 ILE A C 1
ATOM 732 O O . ILE A 1 92 ? 2.741 -2.598 -7.446 1.00 84.75 92 ILE A O 1
ATOM 736 N N . LEU A 1 93 ? 0.694 -1.895 -8.049 1.00 78.88 93 LEU A N 1
ATOM 737 C CA . LEU A 1 93 ? 0.592 -2.860 -9.127 1.00 78.88 93 LEU A CA 1
ATOM 738 C C . LEU A 1 93 ? 1.564 -2.462 -10.247 1.00 78.88 93 LEU A C 1
ATOM 740 O O . LEU A 1 93 ? 1.679 -1.280 -10.580 1.00 78.88 93 LEU A O 1
ATOM 744 N N . PRO A 1 94 ? 2.281 -3.434 -10.846 1.00 73.75 94 PRO A N 1
ATOM 745 C CA . PRO A 1 94 ? 3.065 -3.169 -12.041 1.00 73.75 94 PRO A CA 1
ATOM 746 C C . PRO A 1 94 ? 2.195 -2.471 -13.082 1.00 73.75 94 PRO A C 1
ATOM 748 O O . PRO A 1 94 ? 1.003 -2.773 -13.175 1.00 73.75 94 PRO A O 1
ATOM 751 N N . LEU A 1 95 ? 2.799 -1.596 -13.894 1.00 69.38 95 LEU A N 1
ATOM 752 C CA . LEU A 1 95 ? 2.133 -1.049 -15.075 1.00 69.38 95 LEU A CA 1
ATOM 753 C C . LEU A 1 95 ? 1.486 -2.204 -15.846 1.00 69.38 95 LEU A C 1
ATOM 755 O O . LEU A 1 95 ? 2.175 -3.065 -16.400 1.00 69.38 95 LEU A O 1
ATOM 759 N N . GLN A 1 96 ? 0.153 -2.244 -15.814 1.00 70.44 96 GLN A N 1
ATOM 760 C CA . GLN A 1 96 ? -0.610 -3.333 -16.419 1.00 70.44 96 GLN A CA 1
ATOM 761 C C . GLN A 1 96 ? -0.563 -3.239 -17.945 1.00 70.44 96 GLN A C 1
ATOM 763 O O . GLN A 1 96 ? -0.634 -4.247 -18.645 1.00 70.44 96 GLN A O 1
ATOM 768 N N . TYR A 1 97 ? -0.352 -2.025 -18.459 1.00 73.94 97 TYR A N 1
ATOM 769 C CA . TYR A 1 97 ? -0.049 -1.790 -19.856 1.00 73.94 97 TYR A CA 1
ATOM 770 C C . TYR A 1 97 ? 1.423 -2.107 -20.138 1.00 73.94 97 TYR A C 1
ATOM 772 O O . TYR A 1 97 ? 2.324 -1.329 -19.819 1.00 73.94 97 TYR A O 1
ATOM 780 N N . ARG A 1 98 ? 1.664 -3.264 -20.757 1.00 67.19 98 ARG A N 1
ATOM 781 C CA . ARG A 1 98 ? 2.951 -3.607 -21.366 1.00 67.19 98 ARG A CA 1
ATOM 782 C C . ARG A 1 98 ? 2.850 -3.344 -22.866 1.00 67.19 98 ARG A C 1
ATOM 784 O O . ARG A 1 98 ? 2.312 -4.202 -23.567 1.00 67.19 98 ARG A O 1
ATOM 791 N N . PRO A 1 99 ? 3.321 -2.192 -23.378 1.00 70.31 99 PRO A N 1
ATOM 792 C CA . PRO A 1 99 ? 3.353 -1.986 -24.815 1.00 70.31 99 PRO A CA 1
ATOM 793 C C . PRO A 1 99 ? 4.199 -3.090 -25.448 1.00 70.31 99 PRO A C 1
ATOM 795 O O . PRO A 1 99 ? 5.332 -3.343 -25.035 1.00 70.31 99 PRO A O 1
ATOM 798 N N . SER A 1 100 ? 3.626 -3.752 -26.448 1.00 70.81 100 SER A N 1
ATOM 799 C CA . SER A 1 100 ? 4.382 -4.582 -27.373 1.00 70.81 100 SER A CA 1
ATOM 800 C C . SER A 1 100 ? 5.312 -3.654 -28.147 1.00 70.81 100 SER A C 1
ATOM 802 O O . SER A 1 100 ? 4.876 -2.976 -29.076 1.00 70.81 100 SER A O 1
ATOM 804 N N . LEU A 1 101 ? 6.580 -3.581 -27.746 1.00 66.19 101 LEU A N 1
ATOM 805 C CA . LEU A 1 101 ? 7.602 -3.001 -28.606 1.00 66.19 101 LEU A CA 1
ATOM 806 C C . LEU A 1 101 ? 7.756 -3.962 -29.780 1.00 66.19 101 LEU A C 1
ATOM 808 O O . LEU A 1 101 ? 8.254 -5.074 -29.599 1.00 66.19 101 LEU A O 1
ATOM 812 N N . GLU A 1 102 ? 7.298 -3.557 -30.965 1.00 66.06 102 GLU A N 1
ATOM 813 C CA . GLU A 1 102 ? 7.674 -4.260 -32.185 1.00 66.06 102 GLU A CA 1
ATOM 814 C C . GLU A 1 102 ? 9.203 -4.359 -32.191 1.00 66.06 102 GLU A C 1
ATOM 816 O O . GLU A 1 102 ? 9.908 -3.351 -32.059 1.00 66.06 102 GLU A O 1
ATOM 821 N N . GLN A 1 103 ? 9.729 -5.583 -32.264 1.00 63.84 103 GLN A N 1
A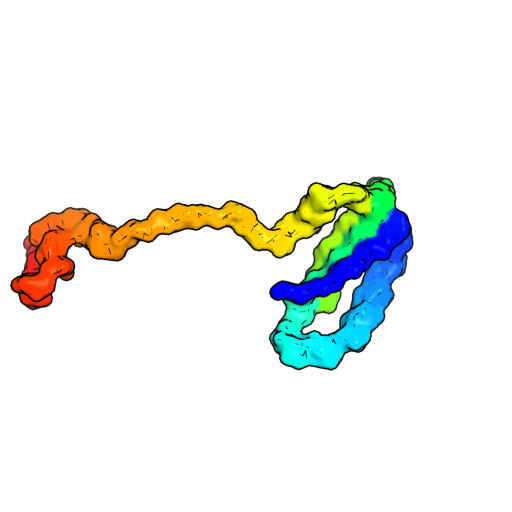TOM 822 C CA . GLN A 1 103 ? 11.152 -5.800 -32.488 1.00 63.84 103 GLN A CA 1
ATOM 823 C C . GLN A 1 103 ? 11.451 -5.379 -33.926 1.00 63.84 103 GLN A C 1
ATOM 825 O O . GLN A 1 103 ? 11.552 -6.204 -34.826 1.00 63.84 103 GLN A O 1
ATOM 830 N N . GLU A 1 104 ? 11.537 -4.072 -34.158 1.00 66.06 104 GLU A N 1
ATOM 831 C CA . GLU A 1 104 ? 12.013 -3.544 -35.424 1.00 66.06 104 GLU A CA 1
ATOM 832 C C . GLU A 1 104 ? 13.455 -4.030 -35.589 1.00 66.06 104 GLU A C 1
ATOM 834 O O . GLU A 1 104 ? 14.331 -3.722 -34.765 1.00 66.06 104 GLU A O 1
ATOM 839 N N . ASN A 1 105 ? 13.665 -4.845 -36.624 1.00 78.69 105 ASN A N 1
ATOM 840 C CA . ASN A 1 105 ? 14.947 -5.430 -36.972 1.00 78.69 105 ASN A CA 1
ATOM 841 C C . ASN A 1 105 ? 16.012 -4.328 -36.987 1.00 78.69 105 ASN A C 1
ATOM 843 O O . ASN A 1 105 ? 15.894 -3.335 -37.708 1.00 78.69 105 ASN A O 1
ATOM 847 N N . TYR A 1 106 ? 17.041 -4.486 -36.153 1.00 80.31 106 TYR A N 1
ATOM 848 C CA . TYR A 1 106 ? 18.107 -3.497 -36.016 1.00 80.31 106 TYR A CA 1
ATOM 849 C C . TYR A 1 106 ? 18.737 -3.158 -37.371 1.00 80.31 106 TYR A C 1
ATOM 851 O O . TYR A 1 106 ? 19.027 -1.989 -37.627 1.00 80.31 106 TYR A O 1
ATOM 859 N N . ALA A 1 107 ? 18.869 -4.158 -38.249 1.00 83.88 107 ALA A N 1
ATOM 860 C CA . ALA A 1 107 ? 19.383 -3.974 -39.596 1.00 83.88 107 ALA A CA 1
ATOM 861 C C . ALA A 1 107 ? 18.504 -3.014 -40.406 1.00 83.88 107 ALA A C 1
ATOM 863 O O . ALA A 1 107 ? 19.005 -2.034 -40.946 1.00 83.88 107 ALA A O 1
ATOM 864 N N . ASP A 1 108 ? 17.189 -3.225 -40.423 1.00 84.81 108 ASP A N 1
ATOM 865 C CA . ASP A 1 108 ? 16.257 -2.397 -41.199 1.00 84.81 108 ASP A CA 1
ATOM 866 C C . ASP A 1 108 ? 16.196 -0.962 -40.668 1.00 84.81 108 ASP A C 1
ATOM 868 O O . ASP A 1 108 ? 16.167 0.002 -41.437 1.00 84.81 108 ASP A O 1
ATOM 872 N N . ARG A 1 109 ? 16.279 -0.807 -39.343 1.00 85.50 109 ARG A N 1
ATOM 873 C CA . ARG A 1 109 ? 16.341 0.506 -38.697 1.00 85.50 109 ARG A CA 1
ATOM 874 C C . ARG A 1 109 ? 17.624 1.258 -39.053 1.00 85.50 109 ARG A C 1
ATOM 876 O O . ARG A 1 109 ? 17.583 2.462 -39.304 1.00 85.50 109 ARG A O 1
ATOM 883 N N . LEU A 1 110 ? 18.761 0.564 -39.063 1.00 86.06 110 LEU A N 1
ATOM 884 C CA . LEU A 1 110 ? 20.052 1.145 -39.421 1.00 86.06 110 LEU A CA 1
ATOM 885 C C . LEU A 1 110 ? 20.110 1.498 -40.915 1.00 86.06 110 LEU A C 1
ATOM 887 O O . LEU A 1 110 ? 20.519 2.612 -41.231 1.00 86.06 110 LEU A O 1
ATOM 891 N N . ARG A 1 111 ? 19.605 0.633 -41.810 1.00 88.69 111 ARG A N 1
ATOM 892 C CA . ARG A 1 111 ? 19.473 0.938 -43.249 1.00 88.69 111 ARG A CA 1
ATOM 893 C C . ARG A 1 111 ? 18.643 2.192 -43.484 1.00 88.69 111 ARG A C 1
ATOM 895 O O . ARG A 1 111 ? 19.094 3.081 -44.195 1.00 88.69 111 ARG A O 1
ATOM 902 N N . ARG A 1 112 ? 17.473 2.310 -42.838 1.00 86.94 112 ARG A N 1
ATOM 903 C CA . ARG A 1 112 ? 16.609 3.498 -42.964 1.00 86.94 112 ARG A CA 1
ATOM 904 C C . ARG A 1 112 ? 17.340 4.773 -42.534 1.00 86.94 112 ARG A C 1
ATOM 906 O O . ARG A 1 112 ? 17.322 5.754 -43.262 1.00 86.94 112 ARG A O 1
ATOM 913 N N . ARG A 1 113 ? 18.045 4.736 -41.398 1.00 87.56 113 ARG A N 1
ATOM 914 C CA . ARG A 1 113 ? 18.813 5.893 -40.907 1.00 87.56 113 ARG A CA 1
ATOM 915 C C . ARG A 1 113 ? 19.961 6.286 -41.827 1.00 87.56 113 ARG A C 1
ATOM 917 O O . ARG A 1 113 ? 20.254 7.468 -41.920 1.00 87.56 113 ARG A O 1
ATOM 924 N N . ILE A 1 114 ? 20.634 5.321 -42.454 1.00 90.12 114 ILE A N 1
ATOM 925 C CA . ILE A 1 114 ? 21.690 5.604 -43.434 1.00 90.12 114 ILE A CA 1
ATOM 926 C C . ILE A 1 114 ? 21.073 6.183 -44.707 1.00 90.12 114 ILE A C 1
ATOM 928 O O . ILE A 1 114 ? 21.577 7.176 -45.220 1.00 90.12 114 ILE A O 1
ATOM 932 N N . ALA A 1 115 ? 19.938 5.642 -45.158 1.00 88.19 115 ALA A N 1
ATOM 933 C CA . ALA A 1 115 ? 19.228 6.137 -46.332 1.00 88.19 115 ALA A CA 1
ATOM 934 C C . ALA A 1 115 ? 18.803 7.612 -46.213 1.00 88.19 115 ALA A C 1
ATOM 936 O O . ALA A 1 115 ? 18.768 8.306 -47.225 1.00 88.19 115 ALA A O 1
ATOM 937 N N . ASP A 1 116 ? 18.553 8.110 -44.996 1.00 89.62 116 ASP A N 1
ATOM 938 C CA . ASP A 1 116 ? 18.205 9.518 -44.754 1.00 89.62 116 ASP A CA 1
ATOM 939 C C . ASP A 1 116 ? 19.317 10.508 -45.161 1.00 89.62 116 ASP A C 1
ATOM 941 O O . ASP A 1 116 ? 19.021 11.671 -45.440 1.00 89.62 116 ASP A O 1
ATOM 945 N N . PHE A 1 117 ? 20.590 10.090 -45.181 1.00 87.00 117 PHE A N 1
ATOM 946 C CA . PHE A 1 117 ? 21.722 10.986 -45.475 1.00 87.00 117 PHE A CA 1
ATOM 947 C C . PHE A 1 117 ? 22.731 10.452 -46.501 1.00 87.00 117 PHE A C 1
ATOM 949 O O . PHE A 1 117 ? 23.505 11.238 -47.039 1.00 87.00 117 PHE A O 1
ATOM 956 N N . ALA A 1 118 ? 22.732 9.149 -46.778 1.00 87.50 118 ALA A N 1
ATOM 957 C CA . ALA A 1 118 ? 23.587 8.484 -47.756 1.00 87.50 118 ALA A CA 1
ATOM 958 C C . ALA A 1 118 ? 22.847 7.268 -48.364 1.00 87.50 118 ALA A C 1
ATOM 960 O O . ALA A 1 118 ? 23.138 6.124 -48.006 1.00 87.50 118 ALA A O 1
ATOM 961 N N . PRO A 1 119 ? 21.879 7.488 -49.280 1.00 85.44 119 PRO A N 1
ATOM 962 C CA . PRO A 1 119 ? 21.059 6.427 -49.880 1.00 85.44 119 PRO A CA 1
ATOM 963 C C . PRO A 1 119 ? 21.876 5.291 -50.501 1.00 85.44 119 PRO A C 1
ATOM 965 O O . PRO A 1 119 ? 21.540 4.124 -50.331 1.00 85.44 119 PRO A O 1
ATOM 968 N N . GLU A 1 120 ? 22.983 5.632 -51.161 1.00 83.75 120 GLU A N 1
ATOM 969 C CA . GLU A 1 120 ? 23.876 4.680 -51.833 1.00 83.75 120 GLU A CA 1
ATOM 970 C C . GLU A 1 120 ? 24.641 3.783 -50.845 1.00 83.75 120 GLU A C 1
ATOM 972 O O . GLU A 1 120 ? 25.034 2.672 -51.188 1.00 83.75 120 GLU A O 1
ATOM 977 N N . ALA A 1 121 ? 24.802 4.229 -49.594 1.00 87.62 121 ALA A N 1
ATOM 978 C CA . ALA A 1 121 ? 25.483 3.477 -48.545 1.00 87.62 121 ALA A CA 1
ATOM 979 C C . ALA A 1 121 ? 24.541 2.553 -47.753 1.00 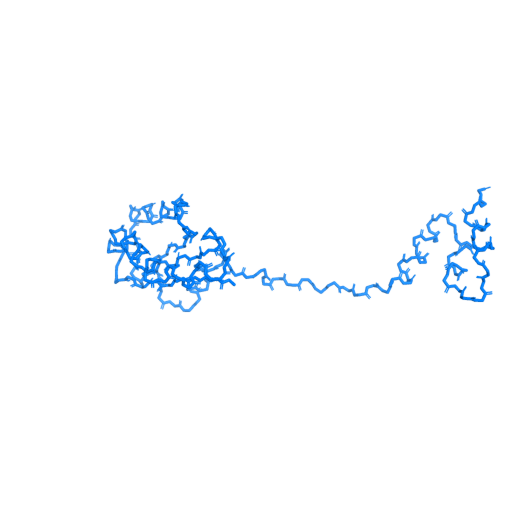87.62 121 ALA A C 1
ATOM 981 O O . ALA A 1 121 ? 25.016 1.711 -46.991 1.00 87.62 121 ALA A O 1
ATOM 982 N N . ALA A 1 122 ? 23.217 2.703 -47.885 1.00 87.62 122 ALA A N 1
ATOM 983 C CA . ALA A 1 122 ? 22.248 2.036 -47.013 1.00 87.62 122 ALA A CA 1
ATOM 984 C C . ALA A 1 122 ? 22.279 0.505 -47.141 1.00 87.62 122 ALA A C 1
ATOM 986 O O . ALA A 1 122 ? 22.294 -0.193 -46.126 1.00 87.62 122 ALA A O 1
ATOM 987 N N . ASP A 1 123 ? 22.351 -0.013 -48.368 1.00 85.12 123 ASP A N 1
ATOM 988 C CA . ASP A 1 123 ? 22.423 -1.456 -48.623 1.00 85.12 123 ASP A CA 1
ATOM 989 C C . ASP A 1 123 ? 23.846 -2.007 -48.456 1.00 85.12 123 ASP A C 1
ATOM 991 O O . ASP A 1 123 ? 24.025 -3.157 -48.052 1.00 85.12 123 ASP A O 1
ATOM 995 N N . ALA A 1 124 ? 24.858 -1.170 -48.693 1.00 86.38 124 ALA A N 1
ATOM 996 C CA . ALA A 1 124 ? 26.266 -1.527 -48.552 1.00 86.38 124 ALA A CA 1
ATOM 997 C C . ALA A 1 124 ? 26.705 -1.664 -47.084 1.00 86.38 124 ALA A C 1
ATOM 999 O O . ALA A 1 124 ? 27.488 -2.548 -46.753 1.00 86.38 124 ALA A O 1
ATOM 1000 N N . ALA A 1 125 ? 26.179 -0.833 -46.178 1.00 84.06 125 ALA A N 1
ATOM 1001 C CA . ALA A 1 125 ? 26.653 -0.741 -44.794 1.00 84.06 125 ALA A CA 1
ATOM 1002 C C . ALA A 1 125 ? 26.454 -2.005 -43.942 1.00 84.06 125 ALA A C 1
ATOM 1004 O O . ALA A 1 125 ? 27.102 -2.149 -42.906 1.00 84.06 125 ALA A O 1
ATOM 1005 N N . LEU A 1 126 ? 25.551 -2.897 -44.355 1.00 82.06 126 LEU A N 1
ATOM 1006 C CA . LEU A 1 126 ? 25.271 -4.169 -43.682 1.00 82.06 126 LEU A CA 1
ATOM 1007 C C . LEU A 1 126 ? 25.521 -5.383 -44.579 1.00 82.06 126 LEU A C 1
ATOM 1009 O O . LEU A 1 126 ? 25.076 -6.483 -44.254 1.00 82.06 126 LEU A O 1
ATOM 1013 N N . ASN A 1 127 ? 26.193 -5.179 -45.710 1.00 86.56 127 ASN A N 1
ATOM 1014 C CA . ASN A 1 127 ? 26.592 -6.252 -46.599 1.00 86.56 127 ASN A CA 1
ATOM 1015 C C . ASN A 1 127 ? 28.022 -6.692 -46.251 1.00 86.56 127 ASN A C 1
ATOM 1017 O O . ASN A 1 127 ? 28.960 -5.913 -46.388 1.00 86.56 127 ASN A O 1
ATOM 1021 N N . GLU A 1 128 ? 28.183 -7.939 -45.802 1.00 84.31 128 GLU A N 1
ATOM 1022 C CA . GLU A 1 128 ? 29.489 -8.503 -45.423 1.00 84.31 128 GLU A CA 1
ATOM 1023 C C . GLU A 1 128 ? 30.451 -8.642 -46.614 1.00 84.31 128 GLU A C 1
ATOM 1025 O O . GLU A 1 128 ? 31.666 -8.680 -46.417 1.00 84.31 128 GLU A O 1
ATOM 1030 N N . ASP A 1 129 ? 29.925 -8.648 -47.841 1.00 90.44 129 ASP A N 1
ATOM 1031 C CA . ASP A 1 129 ? 30.722 -8.684 -49.068 1.00 90.44 129 ASP A CA 1
ATOM 1032 C C . ASP A 1 129 ? 31.307 -7.309 -49.435 1.00 90.44 129 ASP A C 1
ATOM 1034 O O . ASP A 1 129 ? 32.157 -7.219 -50.324 1.00 90.44 129 ASP A O 1
ATOM 1038 N N . VAL A 1 130 ? 30.877 -6.231 -48.764 1.00 88.69 130 VAL A N 1
ATOM 1039 C CA . VAL A 1 130 ? 31.381 -4.875 -49.005 1.00 88.69 130 VAL A CA 1
ATOM 1040 C C . VAL A 1 130 ? 32.440 -4.517 -47.957 1.00 88.69 130 VAL A C 1
ATOM 1042 O O . VAL A 1 130 ? 32.154 -4.485 -46.756 1.00 88.69 130 VAL A O 1
ATOM 1045 N N . PRO A 1 131 ? 33.679 -4.189 -48.366 1.00 91.56 131 PRO A N 1
ATOM 1046 C CA . PRO A 1 131 ? 34.717 -3.765 -47.438 1.00 91.56 131 PRO A CA 1
ATOM 1047 C C . PRO A 1 131 ? 34.320 -2.508 -46.653 1.00 91.56 131 PRO A C 1
ATOM 1049 O O . PRO A 1 131 ? 33.859 -1.517 -47.216 1.00 91.56 131 PRO A O 1
ATOM 1052 N N . ALA A 1 132 ? 34.618 -2.481 -45.351 1.00 86.69 132 ALA A N 1
ATOM 1053 C CA . ALA A 1 132 ? 34.297 -1.340 -44.484 1.00 86.69 132 ALA A CA 1
ATOM 1054 C C . ALA A 1 132 ? 34.885 0.003 -44.970 1.00 86.69 132 ALA A C 1
ATOM 1056 O O . ALA A 1 132 ? 34.303 1.060 -44.735 1.00 86.69 132 ALA A O 1
ATOM 1057 N N . ALA A 1 133 ? 36.029 -0.028 -45.663 1.00 88.38 133 ALA A N 1
ATOM 1058 C CA . ALA A 1 133 ? 36.640 1.162 -46.254 1.00 88.38 133 ALA A CA 1
ATOM 1059 C C . ALA A 1 133 ? 35.795 1.759 -47.394 1.00 88.38 133 ALA A C 1
ATOM 1061 O O . ALA A 1 133 ? 35.743 2.977 -47.544 1.00 88.38 133 ALA A O 1
ATOM 1062 N N . GLU A 1 134 ? 35.115 0.912 -48.167 1.00 86.94 134 GLU A N 1
ATOM 1063 C CA . GLU A 1 134 ? 34.232 1.319 -49.261 1.00 86.94 134 GLU A CA 1
ATOM 1064 C C . GLU A 1 134 ? 32.932 1.917 -48.713 1.00 86.94 134 GLU A C 1
ATOM 1066 O O . GLU A 1 134 ? 32.536 3.008 -49.117 1.00 86.94 134 GLU A O 1
ATOM 1071 N N . VAL A 1 135 ? 32.357 1.293 -47.679 1.00 87.25 135 VAL A N 1
ATOM 1072 C CA . VAL A 1 135 ? 31.224 1.857 -46.924 1.00 87.25 135 VAL A CA 1
ATOM 1073 C C . VAL A 1 135 ? 31.582 3.228 -46.338 1.00 87.25 135 VAL A C 1
ATOM 1075 O O . VAL A 1 135 ? 30.811 4.177 -46.458 1.00 87.25 135 VAL A O 1
ATOM 1078 N N . ALA A 1 136 ? 32.763 3.371 -45.729 1.00 87.25 136 ALA A N 1
ATOM 1079 C CA . ALA A 1 136 ? 33.215 4.645 -45.169 1.00 87.25 136 ALA A CA 1
ATOM 1080 C C . ALA A 1 136 ? 33.398 5.732 -46.241 1.00 87.25 136 ALA A C 1
ATOM 1082 O O . ALA A 1 136 ? 33.107 6.898 -45.976 1.00 87.25 136 ALA A O 1
ATOM 1083 N N . ALA A 1 137 ? 33.841 5.360 -47.447 1.00 87.31 137 ALA A N 1
ATOM 1084 C CA . ALA A 1 137 ? 33.927 6.279 -48.576 1.00 87.31 137 ALA A CA 1
ATOM 1085 C C . ALA A 1 137 ? 32.533 6.754 -49.017 1.00 87.31 137 ALA A C 1
ATOM 108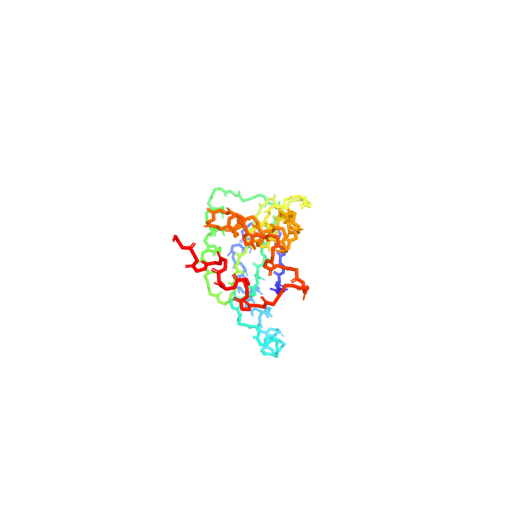7 O O . ALA A 1 137 ? 32.332 7.959 -49.140 1.00 87.31 137 ALA A O 1
ATOM 1088 N N . MET A 1 138 ? 31.566 5.837 -49.150 1.00 87.12 138 MET A N 1
ATOM 1089 C CA . MET A 1 138 ? 30.171 6.154 -49.500 1.00 87.12 138 MET A CA 1
ATOM 1090 C C . MET A 1 138 ? 29.476 7.037 -48.447 1.00 87.12 138 MET A C 1
ATOM 1092 O O . MET A 1 138 ? 28.654 7.884 -48.783 1.00 87.12 138 MET A O 1
ATOM 1096 N N . LEU A 1 139 ? 29.814 6.871 -47.162 1.00 85.00 139 LEU A N 1
ATOM 1097 C CA . LEU A 1 139 ? 29.308 7.716 -46.070 1.00 85.00 139 LEU A CA 1
ATOM 1098 C C . LEU A 1 139 ? 30.007 9.088 -45.993 1.00 85.00 139 LEU A C 1
ATOM 1100 O O . LEU A 1 139 ? 29.454 10.028 -45.422 1.00 85.00 139 LEU A O 1
ATOM 1104 N N . GLY A 1 140 ? 31.237 9.189 -46.506 1.00 77.88 140 GLY A N 1
ATOM 1105 C CA . GLY A 1 140 ? 32.076 10.390 -46.470 1.00 77.88 140 GLY A CA 1
ATOM 1106 C C . GLY A 1 140 ? 31.941 11.302 -47.693 1.00 77.88 140 GLY A C 1
ATOM 1107 O O . GLY A 1 140 ? 32.400 12.445 -47.647 1.00 77.88 140 GLY A O 1
ATOM 1108 N N . THR A 1 141 ? 31.316 10.829 -48.771 1.00 62.00 141 THR A N 1
ATOM 1109 C CA . THR A 1 141 ? 31.006 11.624 -49.963 1.00 62.00 141 THR A CA 1
ATOM 1110 C C . THR A 1 141 ? 29.825 12.557 -49.696 1.00 62.00 141 THR A C 1
ATOM 1112 O O . THR A 1 141 ? 28.686 12.116 -49.571 1.00 62.00 141 THR A O 1
ATOM 1115 N N . ARG A 1 142 ? 30.116 13.857 -49.595 1.00 52.31 142 ARG A N 1
ATOM 1116 C CA . ARG A 1 142 ? 29.147 14.949 -49.749 1.00 52.31 142 ARG A CA 1
ATOM 1117 C C . ARG A 1 142 ? 29.234 15.527 -51.150 1.00 52.31 142 ARG A C 1
ATOM 1119 O O . ARG A 1 142 ? 30.381 15.662 -51.632 1.00 52.31 142 ARG A O 1
#

Sequence (142 aa):
MLGFGYIFDDPQTLIERWQAQEAATLNRFASRLREANDKAWNIYSLFICAAPADEEQSRLIRQIEENLERTRKIAACGVGTVDEVITALLPILPLQYRPSLEQENYADRLRRRIADFAPEAADAALNEDVPAAEVAAMLGTR